Protein AF-A0A8T3RAX8-F1 (afdb_monomer_lite)

Structure (mmCIF, N/CA/C/O backbone):
data_AF-A0A8T3RAX8-F1
#
_entry.id   AF-A0A8T3RAX8-F1
#
loop_
_atom_site.group_PDB
_atom_site.id
_atom_site.type_symbol
_atom_site.label_atom_id
_atom_site.label_alt_id
_atom_site.label_comp_id
_atom_site.label_asym_id
_atom_site.label_entity_id
_atom_site.label_seq_id
_atom_site.pdbx_PDB_ins_code
_atom_site.Cartn_x
_atom_site.Cartn_y
_atom_site.Cartn_z
_atom_site.occupancy
_atom_site.B_iso_or_equiv
_atom_site.auth_seq_id
_atom_site.auth_comp_id
_atom_site.auth_asym_id
_atom_site.auth_atom_id
_atom_site.pdbx_PDB_model_num
ATOM 1 N N . MET A 1 1 ? -21.634 21.314 -26.601 1.00 43.66 1 MET A N 1
ATOM 2 C CA . MET A 1 1 ? -20.192 21.026 -26.724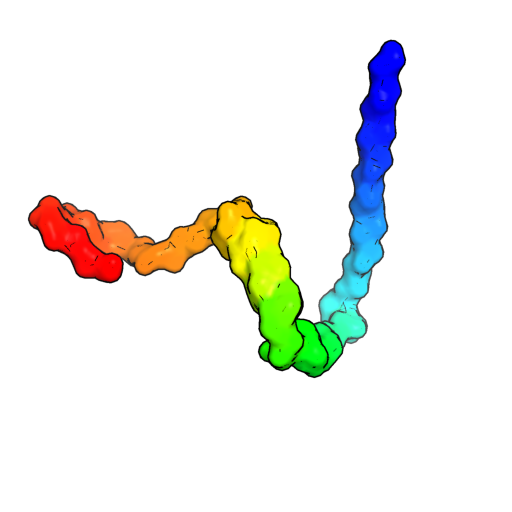 1.00 43.66 1 MET A CA 1
ATOM 3 C C . MET A 1 1 ? -19.923 19.856 -25.796 1.00 43.66 1 MET A C 1
ATOM 5 O O . MET A 1 1 ? -19.693 20.063 -24.617 1.00 43.66 1 MET A O 1
ATOM 9 N N . THR A 1 2 ? -20.157 18.636 -26.277 1.00 41.09 2 THR A N 1
ATOM 10 C CA . THR A 1 2 ? -20.131 17.427 -25.440 1.00 41.09 2 THR A CA 1
ATOM 11 C C . THR A 1 2 ? -18.854 16.678 -25.783 1.00 41.09 2 THR A C 1
ATOM 13 O O . THR A 1 2 ? -18.745 16.088 -26.856 1.00 41.09 2 THR A O 1
ATOM 16 N N . GLU A 1 3 ? -17.853 16.811 -24.920 1.00 48.72 3 GLU A N 1
ATOM 17 C CA . GLU A 1 3 ? -16.545 16.186 -25.078 1.00 48.72 3 GLU A CA 1
ATOM 18 C C . GLU A 1 3 ? -16.700 14.671 -24.890 1.00 48.72 3 GLU A C 1
ATOM 20 O O . GLU A 1 3 ? -17.073 14.189 -23.822 1.00 48.72 3 GLU A O 1
ATOM 25 N N . SER A 1 4 ? -16.508 13.916 -25.972 1.00 51.81 4 SER A N 1
ATOM 26 C CA . SER A 1 4 ? -16.521 12.455 -25.933 1.00 51.81 4 SER A CA 1
ATOM 27 C C . SER A 1 4 ? -15.215 11.983 -25.299 1.00 51.81 4 SER A C 1
ATOM 29 O O . SER A 1 4 ? -14.162 12.045 -25.931 1.00 51.81 4 SER A O 1
ATOM 31 N N . LEU A 1 5 ? -15.268 11.533 -24.044 1.00 57.59 5 LEU A N 1
ATOM 32 C CA . LEU A 1 5 ? -14.127 10.916 -23.368 1.00 57.59 5 LEU A CA 1
ATOM 33 C C . LEU A 1 5 ? -13.804 9.583 -24.059 1.00 57.59 5 LEU A C 1
ATOM 35 O O . LEU A 1 5 ? -14.474 8.574 -23.843 1.00 57.59 5 LEU A O 1
ATOM 39 N N . SER A 1 6 ? -12.782 9.592 -24.914 1.00 54.25 6 SER A N 1
ATOM 40 C CA . SER A 1 6 ? -12.209 8.396 -25.533 1.00 54.25 6 SER A CA 1
ATOM 41 C C . SER A 1 6 ? -11.638 7.492 -24.441 1.00 54.25 6 SER A C 1
ATOM 43 O O . SER A 1 6 ? -10.544 7.738 -23.937 1.00 54.25 6 SER A O 1
ATOM 45 N N . THR A 1 7 ? -12.371 6.450 -24.049 1.00 57.03 7 THR A N 1
ATOM 46 C CA . THR A 1 7 ? -11.857 5.429 -23.131 1.00 57.03 7 THR A CA 1
ATOM 47 C C . THR A 1 7 ? -10.636 4.763 -23.772 1.00 57.03 7 THR A C 1
ATOM 49 O O . THR A 1 7 ? -10.766 4.207 -24.865 1.00 57.03 7 THR A O 1
ATOM 52 N N . PRO A 1 8 ? -9.444 4.800 -23.148 1.00 60.09 8 PRO A N 1
ATOM 53 C CA . PRO A 1 8 ? -8.302 4.080 -23.683 1.00 60.09 8 PRO A CA 1
ATOM 54 C C . PRO A 1 8 ? -8.606 2.580 -23.642 1.00 60.09 8 PRO A C 1
ATOM 56 O O . PRO A 1 8 ? -8.833 2.003 -22.578 1.00 60.09 8 PRO A O 1
ATOM 59 N N . SER A 1 9 ? -8.626 1.946 -24.813 1.00 63.22 9 SER A N 1
ATOM 60 C CA . SER A 1 9 ? -8.647 0.490 -24.917 1.00 63.22 9 SER A CA 1
ATOM 61 C C . SER A 1 9 ? -7.277 -0.025 -24.477 1.00 63.22 9 SER A C 1
ATOM 63 O O . SER A 1 9 ? -6.294 0.087 -25.209 1.00 63.22 9 SER A O 1
ATOM 65 N N . ILE A 1 10 ? -7.187 -0.528 -23.246 1.00 72.94 10 ILE A N 1
ATOM 66 C CA . ILE A 1 10 ? -5.979 -1.200 -22.767 1.00 72.94 10 ILE A CA 1
ATOM 67 C C . ILE A 1 10 ? -5.954 -2.587 -23.407 1.00 72.94 10 ILE A C 1
ATOM 69 O O . ILE A 1 10 ? -6.828 -3.414 -23.146 1.00 72.94 10 ILE A O 1
ATOM 73 N N . ALA A 1 11 ? -4.957 -2.845 -24.251 1.00 72.69 11 ALA A N 1
ATOM 74 C CA . ALA A 1 11 ? -4.727 -4.174 -24.798 1.00 72.69 11 ALA A CA 1
ATOM 75 C C . ALA A 1 11 ? -4.303 -5.123 -23.664 1.00 72.69 11 ALA A C 1
ATOM 77 O O . ALA A 1 11 ? -3.221 -4.982 -23.096 1.00 72.69 11 ALA A O 1
ATOM 78 N N . VAL A 1 12 ? -5.167 -6.080 -23.321 1.00 82.06 12 VAL A N 1
ATOM 79 C CA . VAL A 1 12 ? -4.882 -7.098 -22.302 1.00 82.06 12 VAL A CA 1
ATOM 80 C C . VAL A 1 12 ? -4.241 -8.314 -22.967 1.00 82.06 12 VAL A C 1
ATOM 82 O O . VAL A 1 12 ? -4.838 -8.941 -23.843 1.00 82.06 12 VAL A O 1
ATOM 85 N N . THR A 1 13 ? -3.033 -8.678 -22.535 1.00 87.81 13 THR A N 1
ATOM 86 C CA . THR A 1 13 ? -2.382 -9.930 -22.947 1.00 87.81 13 THR A CA 1
ATOM 87 C C . THR A 1 13 ? -3.105 -11.123 -22.308 1.00 87.81 13 THR A C 1
ATOM 89 O O . THR A 1 13 ? -3.260 -11.141 -21.086 1.00 87.81 13 THR A O 1
ATOM 92 N N . PRO A 1 14 ? -3.528 -12.147 -23.080 1.00 91.94 14 PRO A N 1
ATOM 93 C CA . PRO A 1 14 ? -4.122 -13.354 -22.511 1.00 91.94 14 PRO A CA 1
ATOM 94 C C . PRO A 1 14 ? -3.183 -14.020 -21.503 1.00 91.94 14 PRO A C 1
ATOM 96 O O . PRO A 1 14 ? -1.994 -14.166 -21.784 1.00 91.94 14 PRO A O 1
ATOM 99 N N . LEU A 1 15 ? -3.717 -14.493 -20.371 1.00 90.00 15 LEU A N 1
ATOM 100 C CA . LEU A 1 15 ? -2.912 -15.098 -19.298 1.00 90.00 15 LEU A CA 1
ATOM 101 C C . LEU A 1 15 ? -2.031 -16.258 -19.784 1.00 90.00 15 LEU A C 1
ATOM 103 O O . LEU A 1 15 ? -0.898 -16.390 -19.339 1.00 90.00 15 LEU A O 1
ATOM 107 N N . SER A 1 16 ? -2.495 -17.043 -20.763 1.00 95.12 16 SER A 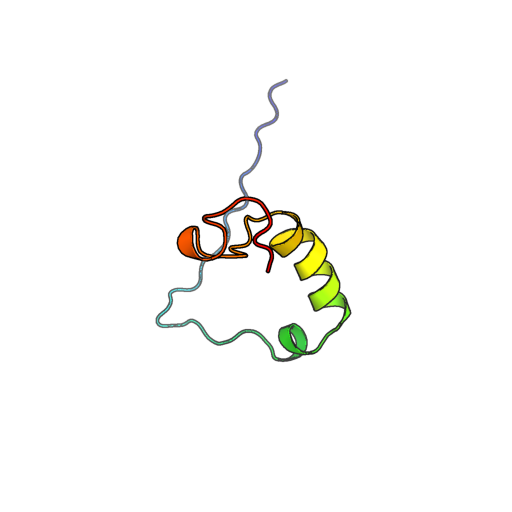N 1
ATOM 108 C CA . SER A 1 16 ? -1.727 -18.141 -21.371 1.00 95.12 16 SER A CA 1
ATOM 109 C C . SER A 1 16 ? -0.459 -17.697 -22.114 1.00 95.12 16 SER A C 1
ATOM 111 O O . SER A 1 16 ? 0.337 -18.536 -22.521 1.00 95.12 16 SER A O 1
ATOM 113 N N . ARG A 1 17 ? -0.307 -16.395 -22.373 1.00 92.50 17 ARG A N 1
ATOM 114 C CA . ARG A 1 17 ? 0.847 -15.772 -23.039 1.00 92.50 17 ARG A CA 1
ATOM 115 C C . ARG A 1 17 ? 1.489 -14.680 -22.179 1.00 92.50 17 ARG A C 1
ATOM 117 O O . ARG A 1 17 ? 2.402 -14.009 -22.651 1.00 92.50 17 ARG A O 1
ATOM 124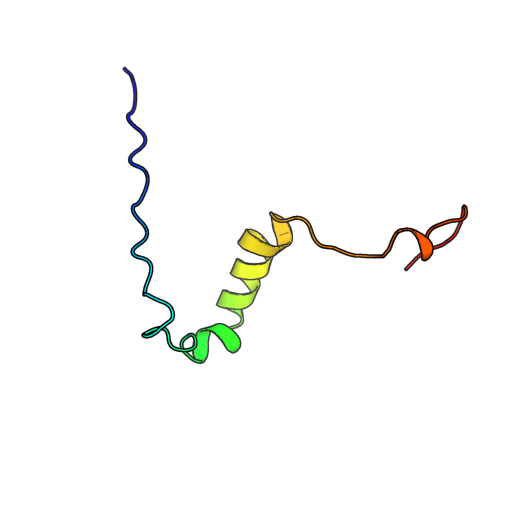 N N . ALA A 1 18 ? 0.988 -14.456 -20.966 1.00 92.19 18 ALA A N 1
ATOM 125 C CA . ALA A 1 18 ? 1.528 -13.446 -20.076 1.00 92.19 18 ALA A CA 1
ATOM 126 C C . ALA A 1 18 ? 2.878 -13.907 -19.517 1.00 92.19 18 ALA A C 1
ATOM 128 O O . ALA A 1 18 ? 3.082 -15.083 -19.216 1.00 92.19 18 ALA A O 1
ATOM 129 N N . SER A 1 19 ? 3.791 -12.957 -19.366 1.00 92.50 19 SER A N 1
ATOM 130 C CA . SER A 1 19 ? 5.056 -13.133 -18.664 1.00 92.50 19 SER A CA 1
ATOM 131 C C . SER A 1 19 ? 5.083 -12.234 -17.435 1.00 92.50 19 SER A C 1
ATOM 133 O O . SER A 1 19 ? 4.243 -11.344 -17.279 1.00 92.50 19 SER A O 1
ATOM 135 N N . THR A 1 20 ? 6.078 -12.430 -16.576 1.00 92.19 20 THR A N 1
ATOM 136 C CA . THR A 1 20 ? 6.373 -11.457 -15.525 1.00 92.19 20 THR A CA 1
ATOM 137 C C . THR A 1 20 ? 6.728 -10.101 -16.130 1.00 92.19 20 THR A C 1
ATOM 139 O O . THR A 1 20 ? 7.112 -9.994 -17.302 1.00 92.19 20 THR A O 1
ATOM 142 N N . LEU A 1 21 ? 6.613 -9.064 -15.307 1.00 92.88 21 LEU A N 1
ATOM 143 C CA . LEU A 1 21 ? 7.039 -7.721 -15.663 1.00 92.88 21 LEU A CA 1
ATOM 144 C C . LEU A 1 21 ? 8.568 -7.669 -15.872 1.00 92.88 21 LEU A C 1
ATOM 146 O O . LEU A 1 21 ? 9.297 -8.480 -15.290 1.00 92.88 21 LEU A O 1
ATOM 150 N N . PRO A 1 22 ? 9.073 -6.727 -16.689 1.00 95.12 22 PRO A N 1
ATOM 151 C CA . PRO A 1 22 ? 10.499 -6.424 -16.763 1.00 95.12 22 PRO A CA 1
ATOM 152 C C . PRO A 1 22 ? 11.134 -6.193 -15.385 1.00 95.12 22 PRO A C 1
ATOM 154 O O . PRO A 1 22 ? 10.540 -5.550 -14.522 1.00 95.12 22 PRO A O 1
ATOM 157 N N . SER A 1 23 ? 12.371 -6.662 -15.197 1.00 97.00 23 SER A N 1
ATOM 158 C CA . SER A 1 23 ? 13.055 -6.645 -13.894 1.00 97.00 23 SER A CA 1
ATOM 159 C C . SER A 1 23 ? 13.195 -5.251 -13.277 1.00 97.00 23 SER A C 1
ATOM 161 O O . SER A 1 23 ? 13.080 -5.116 -12.063 1.00 97.00 23 SER A O 1
ATOM 163 N N . TYR A 1 24 ? 13.399 -4.210 -14.091 1.00 96.81 24 TYR A N 1
ATOM 164 C CA . TYR A 1 24 ? 13.565 -2.840 -13.597 1.00 96.81 24 TYR A CA 1
ATOM 165 C C . TYR A 1 24 ? 12.328 -2.323 -12.850 1.00 96.81 24 TYR A C 1
ATOM 167 O O . TYR A 1 24 ? 12.480 -1.517 -11.941 1.00 96.81 24 TYR A O 1
ATOM 175 N N . LEU A 1 25 ? 11.122 -2.815 -13.170 1.00 96.88 25 LEU A N 1
ATOM 176 C CA . LEU A 1 25 ? 9.899 -2.402 -12.474 1.00 96.88 25 LEU A CA 1
ATOM 177 C C . LEU A 1 25 ? 9.890 -2.825 -11.001 1.00 96.88 25 LEU A C 1
ATOM 179 O O . LEU A 1 25 ? 9.186 -2.222 -10.207 1.00 96.88 25 LEU A O 1
ATOM 183 N N . TYR A 1 26 ? 10.695 -3.819 -10.629 1.00 95.00 26 TYR A N 1
ATOM 184 C CA . TYR A 1 26 ? 10.858 -4.248 -9.240 1.00 95.00 26 TYR A CA 1
ATOM 185 C C . TYR A 1 26 ? 12.028 -3.559 -8.521 1.00 95.00 26 TYR A C 1
ATOM 187 O O . TYR A 1 26 ? 12.149 -3.694 -7.307 1.00 95.00 26 TYR A O 1
ATOM 195 N N . LEU A 1 27 ? 12.927 -2.891 -9.254 1.00 97.25 27 LEU A N 1
ATOM 196 C CA . LEU A 1 27 ? 14.217 -2.418 -8.731 1.00 97.25 27 LEU A CA 1
ATOM 197 C C . LEU A 1 27 ? 14.380 -0.895 -8.775 1.00 97.25 27 LEU A C 1
ATOM 199 O O . LEU A 1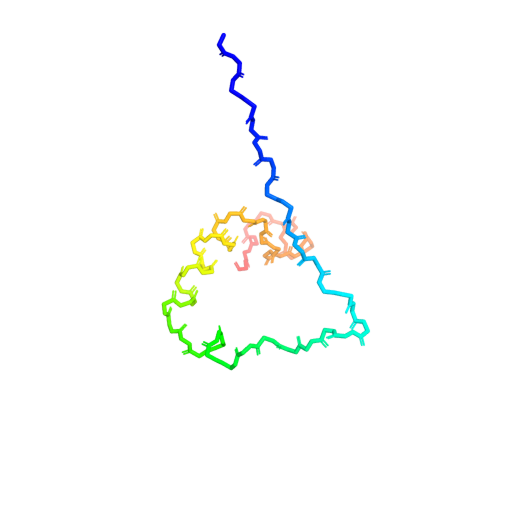 27 ? 15.189 -0.349 -8.029 1.00 97.25 27 LEU A O 1
ATOM 203 N N . ASP A 1 28 ? 13.657 -0.214 -9.659 1.00 98.38 28 ASP A N 1
ATOM 204 C CA . ASP A 1 28 ? 13.747 1.231 -9.837 1.00 98.38 28 ASP A CA 1
ATOM 205 C C . ASP A 1 28 ? 12.949 1.972 -8.750 1.00 98.38 28 ASP A C 1
ATOM 207 O O . ASP A 1 28 ? 11.735 1.801 -8.608 1.00 98.38 28 ASP A O 1
ATOM 211 N N . ALA A 1 29 ? 13.634 2.826 -7.988 1.00 98.25 29 ALA A N 1
ATOM 212 C CA . ALA A 1 29 ? 13.023 3.614 -6.924 1.00 98.25 29 ALA A CA 1
ATOM 213 C C . ALA A 1 29 ? 11.974 4.606 -7.455 1.00 98.25 29 ALA A C 1
ATOM 215 O O . ALA A 1 29 ? 10.956 4.822 -6.798 1.00 98.25 29 ALA A O 1
ATOM 216 N N . ASP A 1 30 ? 12.156 5.151 -8.661 1.00 98.38 30 ASP A N 1
ATOM 217 C CA . ASP A 1 30 ? 11.187 6.079 -9.253 1.00 98.38 30 ASP A CA 1
ATOM 218 C C . ASP A 1 30 ? 9.884 5.365 -9.634 1.00 98.38 30 ASP A C 1
ATOM 220 O O . ASP A 1 30 ? 8.807 5.969 -9.641 1.00 98.38 30 ASP A O 1
ATOM 224 N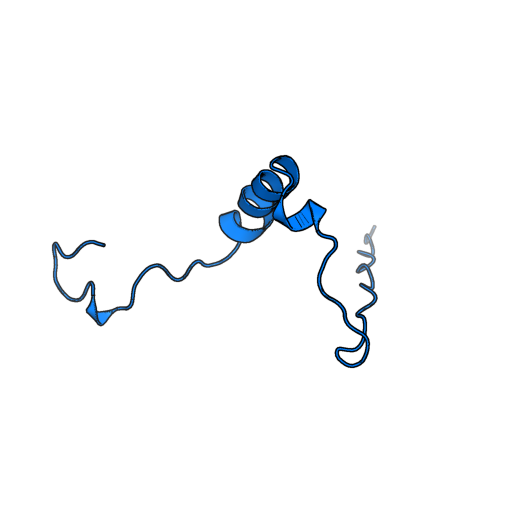 N . VAL A 1 31 ? 9.965 4.072 -9.965 1.00 98.12 31 VAL A N 1
ATOM 225 C CA . VAL A 1 31 ? 8.780 3.237 -10.192 1.00 98.12 31 VAL A CA 1
ATOM 226 C C . VAL A 1 31 ? 8.031 3.054 -8.876 1.00 98.12 31 VAL A C 1
ATOM 228 O O . VAL A 1 31 ? 6.830 3.323 -8.834 1.00 98.12 31 VAL A O 1
ATOM 231 N N . LEU A 1 32 ? 8.739 2.714 -7.795 1.00 98.25 32 LEU A N 1
ATOM 232 C CA . LEU A 1 32 ? 8.143 2.551 -6.469 1.00 98.25 32 LEU A CA 1
ATOM 233 C C . LEU A 1 32 ? 7.442 3.827 -5.977 1.00 98.25 32 LEU A C 1
ATOM 235 O O . LEU A 1 32 ? 6.320 3.755 -5.475 1.00 98.25 32 LEU A O 1
ATOM 239 N N . GLU A 1 33 ? 8.055 5.003 -6.133 1.00 98.56 33 GLU A N 1
ATOM 240 C CA . GLU A 1 33 ? 7.423 6.263 -5.714 1.00 98.56 33 GLU A CA 1
ATOM 241 C C . GLU A 1 33 ? 6.120 6.531 -6.480 1.00 98.56 33 GLU A C 1
ATOM 243 O O . GLU A 1 33 ? 5.098 6.898 -5.895 1.00 98.56 33 GLU A O 1
ATOM 248 N N . ARG A 1 34 ? 6.091 6.230 -7.782 1.00 98.19 34 ARG A N 1
ATOM 249 C CA . ARG A 1 34 ? 4.861 6.351 -8.579 1.00 98.19 34 ARG A CA 1
ATOM 250 C C . ARG A 1 34 ? 3.792 5.349 -8.148 1.00 98.19 34 ARG A C 1
ATOM 252 O O . ARG A 1 34 ? 2.613 5.702 -8.153 1.00 98.19 34 ARG A O 1
ATOM 259 N N . GLU A 1 35 ? 4.164 4.120 -7.792 1.00 97.81 35 GLU A N 1
ATOM 260 C CA . GLU A 1 35 ? 3.224 3.115 -7.276 1.00 97.81 35 GLU A CA 1
ATOM 261 C C . GLU A 1 35 ? 2.619 3.547 -5.936 1.00 97.81 35 GLU A C 1
ATOM 263 O O . GLU A 1 35 ? 1.398 3.470 -5.763 1.00 97.81 35 GLU A O 1
ATOM 268 N N . LYS A 1 36 ? 3.439 4.083 -5.021 1.00 98.25 36 LYS A N 1
ATOM 269 C CA . LYS A 1 36 ? 2.972 4.669 -3.755 1.00 98.25 36 LYS A CA 1
ATOM 270 C C . LYS A 1 36 ? 1.935 5.758 -3.994 1.00 98.25 36 LYS A C 1
ATOM 272 O O . LYS A 1 36 ? 0.866 5.716 -3.396 1.00 98.25 36 LYS A O 1
ATOM 277 N N . GLU A 1 37 ? 2.206 6.696 -4.896 1.00 98.31 37 GLU A N 1
ATOM 278 C CA . GLU A 1 37 ? 1.297 7.813 -5.167 1.00 98.31 37 GLU A CA 1
ATOM 279 C C . GLU A 1 37 ? 0.014 7.396 -5.895 1.00 98.31 37 GLU A C 1
ATOM 281 O O . GLU A 1 37 ? -1.078 7.881 -5.588 1.00 98.31 37 GLU A O 1
ATOM 286 N N . ARG A 1 38 ? 0.138 6.551 -6.924 1.00 97.62 38 ARG A N 1
ATOM 287 C CA . ARG A 1 38 ? -0.942 6.326 -7.897 1.00 97.62 38 ARG A CA 1
ATOM 288 C C . ARG A 1 38 ? -1.757 5.075 -7.629 1.00 97.62 38 ARG A C 1
ATOM 290 O O . ARG A 1 38 ? -2.906 5.029 -8.062 1.00 97.62 38 ARG A O 1
ATOM 297 N N . VAL A 1 39 ? -1.183 4.090 -6.945 1.00 96.75 39 VAL A N 1
ATOM 298 C CA . VAL A 1 39 ? -1.856 2.835 -6.606 1.00 96.75 39 VAL A CA 1
ATOM 299 C C . VAL A 1 39 ? -2.170 2.835 -5.121 1.00 96.75 39 VAL A C 1
ATOM 301 O O . VAL A 1 39 ? -3.335 2.964 -4.747 1.00 96.75 39 VAL A O 1
ATOM 304 N N . PHE A 1 40 ? -1.158 2.772 -4.260 1.00 97.44 40 PHE A N 1
ATOM 305 C CA . PHE A 1 40 ? -1.380 2.601 -2.822 1.00 97.44 40 PHE A CA 1
ATOM 306 C C . PHE A 1 40 ? -2.060 3.818 -2.182 1.00 97.44 40 PHE A C 1
ATOM 308 O O . PHE A 1 40 ? -2.988 3.658 -1.397 1.00 97.44 40 PHE A O 1
ATOM 315 N N . GLY A 1 41 ? -1.703 5.035 -2.600 1.00 97.56 41 GLY A N 1
ATOM 316 C CA . GLY A 1 41 ? -2.327 6.280 -2.143 1.00 97.56 41 GLY A CA 1
ATOM 317 C C . GLY A 1 41 ? -3.736 6.531 -2.689 1.00 97.56 41 GLY A C 1
ATOM 318 O O . GLY A 1 41 ? -4.369 7.518 -2.318 1.00 97.56 41 GLY A O 1
ATOM 319 N N . ARG A 1 42 ? -4.237 5.674 -3.590 1.00 97.62 42 ARG A N 1
ATOM 320 C CA . ARG A 1 42 ? -5.541 5.838 -4.258 1.00 97.62 42 ARG A CA 1
ATOM 321 C C . ARG A 1 42 ? -6.438 4.606 -4.174 1.00 97.62 42 ARG A C 1
ATOM 323 O O . ARG A 1 42 ? -7.518 4.606 -4.762 1.00 97.62 42 ARG A O 1
ATOM 330 N N . THR A 1 43 ? -6.012 3.562 -3.467 1.00 97.81 43 THR A N 1
ATOM 331 C CA . THR A 1 43 ? -6.759 2.306 -3.332 1.00 97.81 43 THR A CA 1
ATOM 332 C C . THR A 1 43 ? -6.916 1.919 -1.867 1.00 97.81 43 THR A C 1
ATOM 334 O O . THR A 1 43 ? -6.072 2.242 -1.032 1.00 97.81 43 THR A O 1
ATOM 337 N N . TRP A 1 44 ? -8.008 1.221 -1.550 1.00 97.88 44 TRP A N 1
ATOM 338 C CA . TRP A 1 44 ? -8.256 0.698 -0.209 1.00 97.88 44 TRP A CA 1
ATOM 339 C C . TRP A 1 44 ? -7.175 -0.308 0.188 1.00 97.88 44 TRP A C 1
ATOM 341 O O . TRP A 1 44 ? -7.004 -1.325 -0.481 1.00 97.88 44 TRP A O 1
ATOM 351 N N . GLN A 1 45 ? -6.478 -0.027 1.290 1.00 97.75 45 GLN A N 1
ATOM 352 C CA . GLN A 1 45 ? -5.506 -0.939 1.888 1.00 97.75 45 GLN A CA 1
ATOM 353 C C . GLN A 1 45 ? -6.154 -1.664 3.065 1.00 97.75 45 GLN A C 1
ATOM 355 O O . GLN A 1 45 ? -6.677 -1.031 3.983 1.00 97.75 45 GLN A O 1
ATOM 360 N N . LEU A 1 46 ? -6.133 -2.994 3.038 1.00 97.31 46 LEU A N 1
ATOM 361 C CA . LEU A 1 46 ? -6.543 -3.803 4.180 1.00 97.31 46 LEU A CA 1
ATOM 362 C C . LEU A 1 46 ? -5.447 -3.724 5.251 1.00 97.31 46 LEU A C 1
ATOM 364 O O . LEU A 1 46 ? -4.343 -4.206 5.016 1.00 97.31 46 LEU A O 1
ATOM 368 N N . VAL A 1 47 ? -5.752 -3.117 6.400 1.00 96.50 47 VAL A N 1
ATOM 369 C CA . VAL A 1 47 ? -4.762 -2.864 7.469 1.00 96.50 47 VAL A CA 1
ATOM 370 C C . VAL A 1 47 ? -4.925 -3.753 8.701 1.00 96.50 47 VAL A C 1
ATOM 372 O O . VAL A 1 47 ? -3.955 -3.978 9.409 1.00 96.50 47 VAL A O 1
ATOM 375 N N . ALA A 1 48 ? -6.131 -4.263 8.955 1.00 97.69 48 ALA A N 1
ATOM 376 C CA . ALA A 1 48 ? -6.430 -5.110 10.104 1.00 97.69 48 ALA A CA 1
ATOM 377 C C . ALA A 1 48 ? -7.689 -5.933 9.836 1.00 97.69 48 ALA A C 1
ATOM 379 O O . ALA A 1 48 ? -8.553 -5.535 9.042 1.00 97.69 48 ALA A O 1
ATOM 380 N N . ARG A 1 49 ? -7.835 -7.053 10.534 1.00 97.81 49 ARG A N 1
ATOM 381 C CA . ARG A 1 49 ? -9.131 -7.703 10.700 1.00 97.81 49 ARG A CA 1
ATOM 382 C C . ARG A 1 49 ? -9.915 -7.018 11.818 1.00 97.81 49 ARG A C 1
ATOM 384 O O . ARG A 1 49 ? -9.354 -6.487 12.770 1.00 97.81 49 ARG A O 1
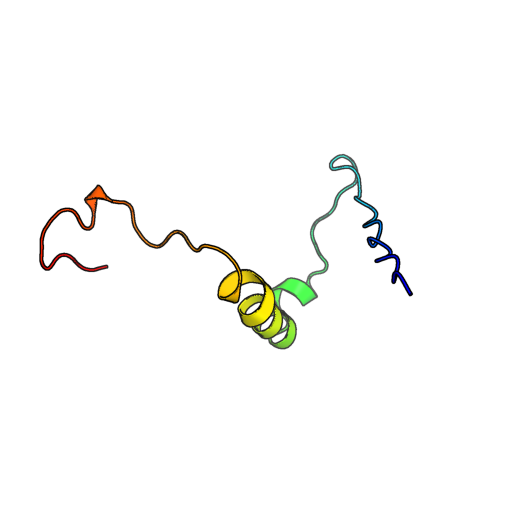ATOM 391 N N . GLY A 1 50 ? -11.243 -7.061 11.727 1.00 97.25 50 GLY A N 1
ATOM 392 C CA . GLY A 1 50 ? -12.107 -6.392 12.706 1.00 97.25 50 GLY A CA 1
ATOM 393 C C . GLY A 1 50 ? -12.016 -6.962 14.127 1.00 97.25 50 GLY A C 1
ATOM 394 O O . GLY A 1 50 ? -12.261 -6.240 15.085 1.00 97.25 50 GLY A O 1
ATOM 395 N N . ASP A 1 51 ? -11.648 -8.235 14.281 1.00 97.38 51 ASP A N 1
ATOM 396 C CA . ASP A 1 51 ? -11.468 -8.878 15.586 1.00 97.38 51 ASP A CA 1
ATOM 397 C C . ASP A 1 51 ? -10.181 -8.451 16.308 1.00 97.38 51 ASP A C 1
ATOM 399 O O . ASP A 1 51 ? -10.112 -8.583 17.528 1.00 97.38 51 ASP A O 1
ATOM 403 N N . GLU A 1 52 ? -9.208 -7.883 15.589 1.00 97.44 52 GLU A N 1
ATOM 404 C CA . GLU A 1 52 ? -7.982 -7.308 16.166 1.00 97.44 52 GLU A CA 1
ATOM 405 C C . GLU A 1 52 ? -8.230 -5.948 16.844 1.00 97.44 52 GLU A C 1
ATOM 407 O O . GLU A 1 52 ? -7.417 -5.514 17.652 1.00 97.44 52 GLU A O 1
ATOM 412 N N . LEU A 1 53 ? -9.358 -5.289 16.542 1.00 97.12 53 LEU A N 1
ATOM 413 C CA . LEU A 1 53 ? -9.722 -3.948 17.026 1.00 97.12 53 LEU A CA 1
ATOM 414 C C . LEU A 1 53 ? -11.113 -3.928 17.687 1.00 97.12 53 LEU A C 1
ATOM 416 O O . LEU A 1 53 ? -11.876 -2.968 17.561 1.00 97.12 53 LEU A O 1
ATOM 420 N N . ALA A 1 54 ? -11.489 -5.023 18.348 1.00 97.69 54 ALA A N 1
ATOM 421 C CA . ALA A 1 54 ? -12.845 -5.220 18.856 1.00 97.69 54 ALA A CA 1
ATOM 422 C C . ALA A 1 54 ? -13.180 -4.357 20.087 1.00 97.69 54 ALA A C 1
ATOM 424 O O . ALA A 1 54 ? -14.360 -4.196 20.419 1.00 97.69 54 ALA A O 1
ATOM 425 N N . ARG A 1 55 ? -12.174 -3.840 20.802 1.00 97.69 55 ARG A N 1
ATOM 426 C CA . ARG A 1 55 ? -12.344 -3.083 22.047 1.00 97.69 55 ARG A CA 1
ATOM 427 C C . ARG A 1 55 ? -11.783 -1.673 21.929 1.00 97.69 55 ARG A C 1
ATOM 429 O O . ARG A 1 55 ? -10.855 -1.383 21.182 1.00 97.69 55 ARG A O 1
ATOM 436 N N . VAL A 1 56 ? -12.349 -0.776 22.735 1.00 97.19 56 VAL A N 1
ATOM 437 C CA . VAL A 1 56 ? -11.845 0.593 22.865 1.00 97.19 56 VAL A CA 1
ATOM 438 C C . VAL A 1 56 ? -10.419 0.550 23.408 1.00 97.19 56 VAL A C 1
ATOM 440 O O . VAL A 1 56 ? -10.187 0.015 24.490 1.00 97.19 56 VAL A O 1
ATOM 443 N N . GLY A 1 57 ? -9.493 1.156 22.670 1.00 97.25 57 GLY A N 1
ATOM 444 C CA . GLY A 1 57 ? -8.076 1.199 23.021 1.00 97.25 57 GLY A CA 1
ATOM 445 C C . GLY A 1 57 ? -7.214 0.144 22.325 1.00 97.25 57 GLY A C 1
ATOM 446 O O . GLY A 1 57 ? -5.996 0.227 22.455 1.00 97.25 57 GLY A O 1
ATOM 447 N N . ASP A 1 58 ? -7.803 -0.790 21.571 1.00 98.12 58 ASP A N 1
ATOM 448 C CA . ASP A 1 58 ? -7.037 -1.696 20.709 1.00 98.12 58 ASP A CA 1
ATOM 449 C C . ASP A 1 58 ? -6.379 -0.903 19.558 1.00 98.12 58 ASP A C 1
ATOM 451 O O . ASP A 1 58 ? -6.982 0.021 19.001 1.00 98.12 58 ASP A O 1
ATOM 455 N N . PHE A 1 59 ? -5.135 -1.249 19.209 1.00 96.50 59 PHE A N 1
ATOM 456 C CA . PHE A 1 59 ? -4.377 -0.646 18.107 1.00 96.50 59 PHE A CA 1
ATOM 457 C C . PHE A 1 59 ? -3.446 -1.680 17.453 1.00 96.50 59 PHE A C 1
ATOM 459 O O . PHE A 1 59 ? -3.002 -2.617 18.121 1.00 96.50 59 PHE A O 1
ATOM 466 N N . VAL A 1 60 ? -3.140 -1.482 16.167 1.00 92.62 60 VAL A N 1
ATOM 467 C CA . VAL A 1 60 ? -2.185 -2.268 15.361 1.00 92.62 60 VAL A CA 1
ATOM 468 C C . VAL A 1 60 ? -1.328 -1.362 14.488 1.00 92.62 60 VAL A C 1
ATOM 470 O O . VAL A 1 60 ? -1.787 -0.233 14.194 1.00 92.62 60 VAL A O 1
#

Sequence (60 aa):
MTESLSTPSIAVTPLSRASTLPSYLYLDADVLEREKERVFGRTWQLVARGDELARVGDFV

Radius of gyration: 19.43 Å; chains: 1; bounding box: 34×39×50 Å

Foldseek 3Di:
DDDDPDDDPDDDDPPVPDDDDPPCCVVPPVNVVCCVVPPVVPDDDDDDDCVQVVDPPRDD

Secondary structure (DSSP, 8-state):
-----------PPPGGG--PPPGGGGT-HHHHHHHHHHTGGGS------GGGG-STT---

pLDDT: mean 88.81, std 16.08, range [41.09, 98.56]